Protein AF-A0A930EFM1-F1 (afdb_monomer)

pLDDT: mean 92.46, std 10.48, range [54.0, 98.5]

Nearest PDB structures (foldseek):
  5o5o-assembly1_A  TM=9.775E-01  e=8.516E-03  Escherichia coli
  5o5q-assembly1_A  TM=9.734E-01  e=3.182E-02  Escherichia coli

Organism: NCBI:txid114527

InterPro domains:
  IPR005337 RapZ-like family [PTHR30448] (1-82)
  IPR053931 RapZ, C-terminal domain [PF22740] (1-81)

Secondary structure (DSSP, 8-state):
-TTSHHHHHHHHTSHHHHHHHHHHHHHHHHHHHHHHHTT-S--------SSSSSHHHHHHHHHHHHHHHTT-------HHHHHHHTT----

Mean predicted aligned error: 4.22 Å

Radius of gyration: 14.45 Å; Cα contacts (8 Å, |Δi|>4): 66; chains: 1; bounding box: 26×30×42 Å

Solvent-accessible surface area (backbone atoms only — not comparable to full-atom values): 5506 Å² total; per-residue (Å²): 86,21,88,36,68,71,48,35,54,58,52,64,70,34,67,69,51,46,53,48,50,55,53,51,50,54,53,50,61,67,45,47,63,55,42,52,73,73,66,52,93,72,87,87,85,88,66,81,41,99,81,38,42,39,68,19,40,29,50,51,52,52,53,42,53,54,42,42,74,74,70,46,94,72,86,88,82,59,73,52,50,55,33,57,78,67,74,49,79,88,126

Sequence (91 aa):
TGNNKKIVNYVFKSDLANEFVDKYHALIKELIPGYIHEGKYHLNIAFGCTGGHHRSVAIANKMAELFHEDGYRVTVTHRDLDFIAKGISKK

Structure (mmCIF, N/CA/C/O backbone):
data_AF-A0A930EFM1-F1
#
_entry.id   AF-A0A930EFM1-F1
#
loop_
_atom_site.group_PDB
_atom_site.id
_atom_site.type_symbol
_atom_site.label_atom_id
_atom_site.label_alt_id
_atom_site.label_comp_id
_atom_site.label_asym_id
_atom_site.label_entity_id
_atom_site.label_seq_id
_atom_site.pdbx_PDB_ins_code
_atom_site.Cartn_x
_atom_site.Cartn_y
_atom_site.Cartn_z
_atom_site.occupancy
_atom_site.B_iso_or_equiv
_atom_site.auth_seq_id
_atom_site.auth_comp_id
_atom_site.auth_asym_id
_atom_site.auth_atom_id
_atom_site.pdbx_PDB_model_num
ATOM 1 N N . THR A 1 1 ? 1.838 -2.251 -15.479 1.00 89.00 1 THR A N 1
ATOM 2 C CA . THR A 1 1 ? 1.592 -1.431 -14.274 1.00 89.00 1 THR A CA 1
ATOM 3 C C . THR A 1 1 ? 1.517 -2.341 -13.059 1.00 89.00 1 THR A C 1
ATOM 5 O O . THR A 1 1 ? 1.528 -3.555 -13.241 1.00 89.00 1 THR A O 1
ATOM 8 N N . GLY A 1 2 ? 1.438 -1.805 -11.841 1.00 90.81 2 GLY A N 1
ATOM 9 C CA . GLY A 1 2 ? 1.251 -2.594 -10.614 1.00 90.81 2 GLY A CA 1
ATOM 10 C C . GLY A 1 2 ? -0.088 -3.341 -10.522 1.00 90.81 2 GLY A C 1
ATOM 11 O O . GLY A 1 2 ? -0.280 -4.087 -9.578 1.00 90.81 2 GLY A O 1
ATOM 12 N N . ASN A 1 3 ? -0.972 -3.202 -11.519 1.00 93.56 3 ASN A N 1
ATOM 13 C CA . ASN A 1 3 ? -2.160 -4.049 -11.694 1.00 93.56 3 ASN A CA 1
ATOM 14 C C . ASN A 1 3 ? -1.869 -5.307 -12.537 1.00 93.56 3 ASN A C 1
ATOM 16 O O . ASN A 1 3 ? -2.717 -6.179 -12.679 1.00 93.56 3 ASN A O 1
ATOM 20 N N . ASN A 1 4 ? -0.684 -5.408 -13.149 1.00 95.38 4 ASN A N 1
ATOM 21 C CA . ASN A 1 4 ? -0.298 -6.575 -13.935 1.00 95.38 4 ASN A CA 1
ATOM 22 C C . ASN A 1 4 ? 0.376 -7.614 -13.033 1.00 95.38 4 ASN A C 1
ATOM 24 O O . ASN A 1 4 ? 1.406 -7.327 -12.419 1.00 95.38 4 ASN A O 1
ATOM 28 N N . LYS A 1 5 ? -0.142 -8.846 -13.048 1.00 95.25 5 LYS A N 1
ATOM 29 C CA . LYS A 1 5 ? 0.350 -9.975 -12.246 1.00 95.25 5 LYS A CA 1
ATOM 30 C C . LYS A 1 5 ? 1.860 -10.218 -12.370 1.00 95.25 5 LYS A C 1
ATOM 32 O O . LYS A 1 5 ? 2.506 -10.516 -11.374 1.00 95.25 5 LYS A O 1
ATOM 37 N N . LYS A 1 6 ? 2.459 -10.029 -13.554 1.00 96.69 6 LYS A N 1
ATOM 38 C CA . LYS A 1 6 ? 3.919 -10.169 -13.738 1.00 96.69 6 LYS A CA 1
ATOM 39 C C . LYS A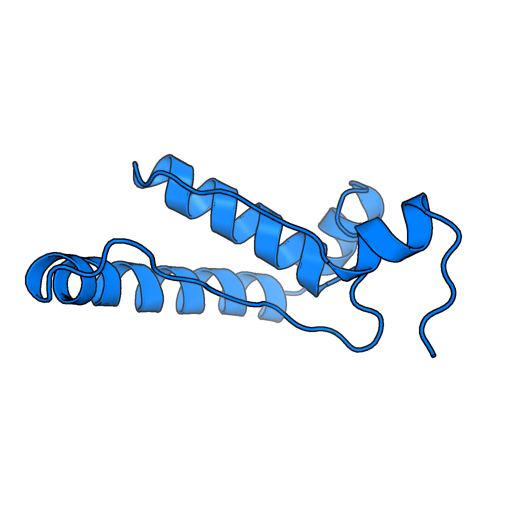 1 6 ? 4.707 -9.149 -12.910 1.00 96.69 6 LYS A C 1
ATOM 41 O O . LYS A 1 6 ? 5.733 -9.496 -12.337 1.00 96.69 6 LYS A O 1
ATOM 46 N N . ILE A 1 7 ? 4.218 -7.910 -12.835 1.00 96.00 7 ILE A N 1
ATOM 47 C CA . ILE A 1 7 ? 4.847 -6.836 -12.056 1.00 96.00 7 ILE A CA 1
ATOM 48 C C . ILE A 1 7 ? 4.609 -7.047 -10.565 1.00 96.00 7 ILE A C 1
ATOM 50 O O . ILE A 1 7 ? 5.546 -6.899 -9.793 1.00 96.00 7 ILE A O 1
ATOM 54 N N . VAL A 1 8 ? 3.392 -7.430 -10.169 1.00 96.44 8 VAL A N 1
ATOM 55 C CA . VAL A 1 8 ? 3.072 -7.761 -8.771 1.00 96.44 8 VAL A CA 1
ATOM 56 C C . VAL A 1 8 ? 4.003 -8.862 -8.268 1.00 96.44 8 VAL A C 1
ATOM 58 O O . VAL A 1 8 ? 4.715 -8.657 -7.291 1.00 96.44 8 VAL A O 1
ATOM 61 N N . ASN A 1 9 ? 4.097 -9.974 -9.001 1.00 97.31 9 ASN A N 1
ATOM 62 C CA . ASN A 1 9 ? 4.994 -11.075 -8.654 1.00 97.31 9 ASN A CA 1
ATOM 63 C C . ASN A 1 9 ? 6.458 -10.627 -8.593 1.00 97.31 9 ASN A C 1
ATOM 65 O O . ASN A 1 9 ? 7.202 -11.092 -7.744 1.00 97.31 9 ASN A O 1
ATOM 69 N N . TYR A 1 10 ? 6.894 -9.742 -9.493 1.00 97.12 10 TYR A N 1
ATOM 70 C CA . TYR A 1 10 ? 8.255 -9.210 -9.454 1.00 97.12 10 TYR A CA 1
ATOM 71 C C . TYR A 1 10 ? 8.513 -8.357 -8.205 1.00 97.12 10 TYR A C 1
ATOM 73 O O . TYR A 1 10 ? 9.552 -8.511 -7.573 1.00 97.12 10 TYR A O 1
ATOM 81 N N . VAL A 1 11 ? 7.574 -7.482 -7.832 1.00 96.69 11 VAL A N 1
ATOM 82 C CA . VAL A 1 11 ? 7.685 -6.637 -6.632 1.00 96.69 11 VAL A CA 1
ATOM 83 C C . VAL A 1 11 ? 7.739 -7.503 -5.374 1.00 96.69 11 VAL A C 1
ATOM 85 O O . VAL A 1 11 ? 8.651 -7.342 -4.570 1.00 96.69 11 VAL A O 1
ATOM 88 N N . PHE A 1 12 ? 6.820 -8.460 -5.241 1.00 97.56 12 PHE A N 1
ATOM 89 C CA . PHE A 1 12 ? 6.701 -9.305 -4.048 1.00 97.56 12 PHE A CA 1
ATOM 90 C C . PHE A 1 12 ? 7.642 -10.518 -4.024 1.00 97.56 12 PHE A C 1
ATOM 92 O O . PHE A 1 12 ? 7.635 -11.280 -3.065 1.00 97.56 12 PHE A O 1
ATOM 99 N N . LYS A 1 13 ? 8.514 -10.673 -5.027 1.00 97.81 13 LYS A N 1
ATOM 100 C CA . LYS A 1 13 ? 9.707 -11.532 -4.916 1.00 97.81 13 LYS A CA 1
ATOM 101 C C . LYS A 1 13 ? 10.772 -10.947 -3.985 1.00 97.81 13 LYS A C 1
ATOM 103 O O . LYS A 1 13 ? 11.702 -11.656 -3.627 1.00 97.81 13 LYS A O 1
ATOM 108 N N . SER A 1 14 ? 10.691 -9.656 -3.664 1.00 97.62 14 SER A N 1
ATOM 109 C CA . SER A 1 14 ? 11.622 -8.994 -2.756 1.00 97.62 14 SER A CA 1
ATOM 110 C C . SER A 1 14 ? 11.156 -9.145 -1.312 1.00 97.62 14 SER A C 1
ATOM 112 O O . SER A 1 14 ? 10.074 -8.671 -0.968 1.00 97.62 14 SER A O 1
ATOM 114 N N . ASP A 1 15 ? 12.002 -9.716 -0.456 1.00 97.81 15 ASP A N 1
ATOM 115 C CA . ASP A 1 15 ? 11.724 -9.835 0.983 1.00 97.81 15 ASP A CA 1
ATOM 116 C C . ASP A 1 15 ? 11.467 -8.470 1.623 1.00 97.81 15 ASP A C 1
ATOM 118 O O . ASP A 1 15 ? 10.509 -8.305 2.370 1.00 97.81 15 ASP A O 1
ATOM 122 N N . LEU A 1 16 ? 12.236 -7.454 1.221 1.00 97.19 16 LEU A N 1
ATOM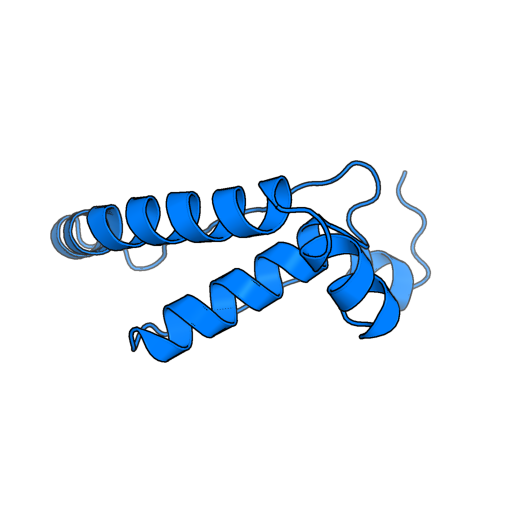 123 C CA . LEU A 1 16 ? 12.055 -6.079 1.680 1.00 97.19 16 LEU A CA 1
ATOM 124 C C . LEU A 1 16 ? 10.656 -5.529 1.359 1.00 97.19 16 LEU A C 1
ATOM 126 O O . LEU A 1 16 ? 10.100 -4.767 2.145 1.00 97.19 16 LEU A O 1
ATOM 130 N N . ALA A 1 17 ? 10.080 -5.882 0.205 1.00 97.12 17 ALA A N 1
ATOM 131 C CA . ALA A 1 17 ? 8.741 -5.425 -0.160 1.00 97.12 17 ALA A CA 1
ATOM 132 C C . ALA A 1 17 ? 7.661 -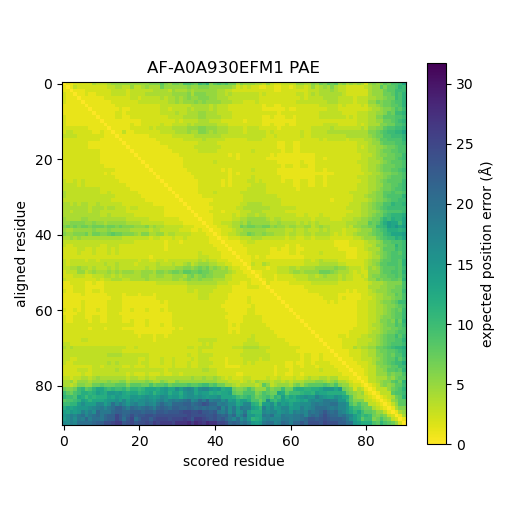6.081 0.711 1.00 97.12 17 ALA A C 1
ATOM 134 O O . ALA A 1 17 ? 6.714 -5.400 1.106 1.00 97.12 17 ALA A O 1
ATOM 135 N N . ASN A 1 18 ? 7.815 -7.371 1.023 1.00 98.00 18 ASN A N 1
ATOM 136 C CA . ASN A 1 18 ? 6.911 -8.083 1.927 1.00 98.00 18 ASN A CA 1
ATOM 137 C C . ASN A 1 18 ? 7.028 -7.529 3.353 1.00 98.00 18 ASN A C 1
ATOM 139 O O . ASN A 1 18 ? 6.031 -7.105 3.926 1.00 98.00 18 ASN A O 1
ATOM 143 N N . GLU A 1 19 ? 8.253 -7.397 3.867 1.00 98.38 19 GLU A N 1
ATOM 144 C CA . GLU A 1 19 ? 8.515 -6.846 5.199 1.00 98.38 19 GLU A CA 1
ATOM 145 C C . GLU A 1 19 ? 7.977 -5.416 5.349 1.00 98.38 19 GLU A C 1
ATOM 147 O O . GLU A 1 19 ? 7.407 -5.063 6.383 1.00 98.38 19 GLU A O 1
ATOM 152 N N . PHE A 1 20 ? 8.127 -4.589 4.310 1.00 98.06 20 PHE A N 1
ATOM 153 C CA . PHE A 1 20 ? 7.551 -3.249 4.288 1.00 98.06 20 PHE A CA 1
ATOM 154 C C . PHE A 1 20 ? 6.028 -3.291 4.434 1.00 98.06 20 PHE A C 1
ATOM 156 O O . PHE A 1 20 ? 5.485 -2.553 5.254 1.00 98.06 20 PHE A O 1
ATOM 163 N N . VAL A 1 21 ? 5.343 -4.136 3.656 1.00 98.44 21 VAL A N 1
ATOM 164 C CA . VAL A 1 21 ? 3.881 -4.271 3.721 1.00 98.44 21 VAL A CA 1
ATOM 165 C C . VAL A 1 21 ? 3.444 -4.738 5.104 1.00 98.44 21 VAL A C 1
ATOM 167 O O . VAL A 1 21 ? 2.568 -4.107 5.691 1.00 98.44 21 VAL A O 1
ATOM 170 N N . ASP A 1 22 ? 4.092 -5.760 5.657 1.00 98.38 22 ASP A N 1
ATOM 171 C CA . ASP A 1 22 ? 3.726 -6.324 6.958 1.00 98.38 22 ASP A CA 1
ATOM 172 C C . ASP A 1 22 ? 3.882 -5.295 8.084 1.00 98.38 22 ASP A C 1
ATOM 174 O O . ASP A 1 22 ? 2.953 -5.054 8.862 1.00 98.38 22 ASP A O 1
ATOM 178 N N . LYS A 1 23 ? 5.038 -4.623 8.143 1.00 98.44 23 LYS A N 1
ATOM 179 C CA . LYS A 1 23 ? 5.313 -3.600 9.163 1.00 98.44 23 LYS A CA 1
ATOM 180 C C . LYS A 1 23 ? 4.400 -2.390 9.021 1.00 98.44 23 LYS A C 1
ATOM 182 O O . LYS A 1 23 ? 3.914 -1.865 10.022 1.00 98.44 23 LYS A O 1
ATOM 187 N N . TYR A 1 24 ? 4.167 -1.936 7.792 1.00 98.19 24 TYR A N 1
ATOM 188 C CA . TYR A 1 24 ? 3.320 -0.774 7.549 1.00 98.19 24 TYR A CA 1
ATOM 189 C C . TYR A 1 24 ? 1.852 -1.080 7.863 1.00 98.19 24 TYR A C 1
ATOM 191 O O . TYR A 1 24 ? 1.167 -0.254 8.462 1.00 98.19 24 TYR A O 1
ATOM 199 N N . HIS A 1 25 ? 1.377 -2.277 7.520 1.00 98.50 25 HIS A N 1
ATOM 200 C CA . HIS A 1 25 ? 0.036 -2.736 7.868 1.00 98.50 25 HIS A CA 1
ATOM 201 C C . HIS A 1 25 ? -0.170 -2.774 9.382 1.00 98.50 25 HIS A C 1
ATOM 203 O O . HIS A 1 25 ? -1.128 -2.178 9.879 1.00 98.50 25 HIS A O 1
ATOM 209 N N . ALA A 1 26 ? 0.769 -3.380 10.116 1.00 98.44 26 ALA A N 1
ATOM 210 C CA . ALA A 1 26 ? 0.726 -3.432 11.574 1.00 98.44 26 ALA A CA 1
ATOM 211 C C . ALA A 1 26 ? 0.667 -2.030 12.204 1.00 98.44 26 ALA A C 1
ATOM 213 O O . ALA A 1 26 ? -0.198 -1.771 13.039 1.00 98.44 26 ALA A O 1
ATOM 214 N N . LEU A 1 27 ? 1.524 -1.110 11.745 1.00 98.19 27 LEU A N 1
ATOM 215 C CA . LEU A 1 27 ? 1.550 0.272 12.229 1.00 98.19 27 LEU A CA 1
ATOM 216 C C . LEU A 1 27 ? 0.202 0.973 12.035 1.00 98.19 27 LEU A C 1
ATOM 218 O O . LEU A 1 27 ? -0.345 1.561 12.962 1.00 98.19 27 LEU A O 1
ATOM 222 N N . ILE A 1 28 ? -0.342 0.941 10.820 1.00 97.94 28 ILE A N 1
ATOM 223 C CA . ILE A 1 28 ? -1.590 1.649 10.526 1.00 97.94 28 ILE A CA 1
ATOM 224 C C . ILE A 1 28 ? -2.761 1.040 11.300 1.00 97.94 28 ILE A C 1
ATOM 226 O O . ILE A 1 28 ? -3.600 1.785 11.803 1.00 97.94 28 ILE A O 1
ATOM 230 N N . LYS A 1 29 ? -2.803 -0.288 11.442 1.00 96.88 29 LYS A N 1
ATOM 231 C CA . LYS A 1 29 ? -3.834 -0.980 12.221 1.00 96.88 29 LYS A CA 1
ATOM 232 C C . LYS A 1 29 ? -3.863 -0.515 13.677 1.00 96.88 29 LYS A C 1
ATOM 234 O O . LYS A 1 29 ? -4.943 -0.312 14.226 1.00 96.88 29 LYS A O 1
ATOM 239 N N . GLU A 1 30 ? -2.696 -0.286 14.274 1.00 97.12 30 GLU A N 1
ATOM 240 C CA . GLU A 1 30 ? -2.578 0.269 15.627 1.00 97.12 30 GLU A CA 1
ATOM 241 C C . GLU A 1 30 ? -3.074 1.722 15.710 1.00 97.12 30 GLU A C 1
ATOM 243 O O . GLU A 1 30 ? -3.680 2.123 16.702 1.00 97.12 30 GLU A O 1
ATOM 248 N N . LEU A 1 31 ? -2.880 2.508 14.648 1.00 96.12 31 LEU A N 1
ATOM 249 C CA . LEU A 1 31 ? -3.295 3.911 14.609 1.00 96.12 31 LEU A CA 1
ATOM 250 C C . LEU A 1 31 ? -4.803 4.098 14.390 1.00 96.12 31 LEU A C 1
ATOM 252 O O . LEU A 1 31 ? -5.372 5.055 14.919 1.00 96.12 31 LEU A O 1
ATOM 256 N N . ILE A 1 32 ? -5.466 3.223 13.622 1.00 95.94 32 ILE A N 1
ATOM 257 C CA . ILE A 1 32 ? -6.882 3.384 13.235 1.00 95.94 32 ILE A CA 1
ATOM 258 C C . ILE A 1 32 ? -7.820 3.650 14.434 1.00 95.94 32 ILE A C 1
ATOM 260 O O . ILE A 1 32 ? -8.613 4.593 14.340 1.00 95.94 32 ILE A O 1
ATOM 264 N N . PRO A 1 33 ? -7.749 2.919 15.568 1.00 95.12 33 PRO A N 1
ATOM 265 C CA . PRO A 1 33 ? -8.567 3.216 16.747 1.00 95.12 33 PRO A CA 1
ATOM 266 C C . PRO A 1 33 ? -8.419 4.655 17.259 1.00 95.12 33 PRO A C 1
ATOM 268 O O . PRO A 1 33 ? -9.411 5.266 17.655 1.00 95.12 33 PRO A O 1
ATOM 271 N N . GLY A 1 34 ? -7.210 5.222 17.197 1.00 96.75 34 GLY A N 1
ATOM 272 C CA . GLY A 1 34 ? -6.953 6.616 17.563 1.00 96.75 34 GLY A CA 1
ATOM 273 C C . GLY A 1 34 ? -7.656 7.602 16.628 1.00 96.75 34 GLY A C 1
ATOM 274 O O . GLY A 1 34 ? -8.341 8.510 17.093 1.00 96.75 34 GLY A O 1
ATOM 275 N N . TYR A 1 35 ? -7.587 7.372 15.312 1.00 96.44 35 TYR A N 1
ATOM 276 C CA . TYR A 1 35 ? -8.307 8.192 14.325 1.00 96.44 35 TYR A CA 1
ATOM 277 C C . TYR A 1 35 ? -9.828 8.148 14.532 1.00 96.44 35 TYR A C 1
ATOM 279 O O . TYR A 1 35 ? -10.496 9.176 14.403 1.00 96.44 35 TYR A O 1
ATOM 287 N N . ILE A 1 36 ? -10.372 6.975 14.878 1.00 94.31 36 ILE A N 1
ATOM 288 C CA . ILE A 1 36 ? -11.799 6.810 15.189 1.00 94.31 36 ILE A CA 1
ATOM 289 C C . ILE A 1 36 ? -12.162 7.594 16.454 1.00 94.31 36 ILE A C 1
ATOM 291 O O . ILE A 1 36 ? -13.164 8.309 16.457 1.00 94.31 36 ILE A O 1
ATOM 295 N N . HIS A 1 37 ? -11.346 7.499 17.506 1.00 96.62 37 HIS A N 1
ATOM 296 C CA . HIS A 1 37 ? -11.575 8.211 18.764 1.00 96.62 37 HIS A CA 1
ATOM 297 C C . HIS A 1 37 ? -11.570 9.737 18.586 1.00 96.62 37 HIS A C 1
ATOM 299 O O . HIS A 1 37 ? -12.416 10.427 19.150 1.00 96.62 37 HIS A O 1
ATOM 305 N N . GLU A 1 38 ? -10.678 10.262 17.745 1.00 96.88 38 GLU A N 1
ATOM 306 C CA . GLU A 1 38 ? -10.634 11.686 17.386 1.00 96.88 38 GLU A CA 1
ATOM 307 C C . GLU A 1 38 ? -11.783 12.138 16.460 1.00 96.88 38 GLU A C 1
ATOM 309 O O . GLU A 1 38 ? -11.857 13.313 16.088 1.00 96.88 38 GLU A O 1
ATOM 314 N N . GLY A 1 39 ? -12.667 11.226 16.042 1.00 95.38 39 GLY A N 1
ATOM 315 C CA . GLY A 1 39 ? -13.783 11.530 15.147 1.00 95.38 39 GLY A CA 1
ATOM 316 C C . GLY A 1 39 ? -13.353 11.833 13.709 1.00 95.38 39 GLY A C 1
ATOM 317 O O . GLY A 1 39 ? -14.048 12.560 12.994 1.00 95.38 39 GLY A O 1
ATOM 318 N N . LYS A 1 40 ? -12.202 11.315 13.256 1.00 94.50 40 LYS A N 1
ATOM 319 C CA . LYS A 1 40 ? -11.757 11.476 11.866 1.00 94.50 40 LYS A CA 1
ATOM 320 C C . LYS A 1 40 ? -12.552 10.540 10.957 1.00 94.50 40 LYS A C 1
ATOM 322 O O . LYS A 1 40 ? -12.529 9.327 11.118 1.00 94.50 40 LYS A O 1
ATOM 327 N N . TYR A 1 41 ? -13.198 11.107 9.941 1.00 90.69 41 TYR A N 1
ATOM 328 C CA . TYR A 1 41 ? -13.982 10.336 8.968 1.00 90.69 41 TYR A CA 1
ATOM 329 C C . TYR A 1 41 ? -13.128 9.574 7.948 1.00 90.69 41 TYR A C 1
ATOM 331 O O . TYR A 1 41 ? -13.576 8.578 7.383 1.00 90.69 41 TYR A O 1
ATOM 339 N N . HIS A 1 42 ? -11.910 10.053 7.684 1.00 93.44 42 HIS A N 1
ATOM 340 C CA . HIS A 1 42 ? -11.039 9.511 6.646 1.00 93.44 42 HIS A CA 1
ATOM 341 C C . HIS A 1 42 ? -9.584 9.468 7.109 1.00 93.44 42 HIS A C 1
ATOM 343 O O . HIS A 1 42 ? -9.060 10.457 7.622 1.00 93.44 42 HIS A O 1
ATOM 349 N N . LEU A 1 43 ? -8.924 8.344 6.832 1.00 95.88 43 LEU A N 1
ATOM 350 C CA . LEU A 1 43 ? -7.475 8.190 6.881 1.00 95.88 43 LEU A CA 1
ATOM 351 C C . LEU A 1 43 ? -6.979 7.985 5.446 1.00 95.88 43 LEU A C 1
ATOM 353 O O . LEU A 1 43 ? -7.286 6.977 4.816 1.00 95.88 43 LEU A O 1
ATOM 357 N N . ASN A 1 44 ? -6.240 8.960 4.919 1.00 96.38 44 ASN A N 1
ATOM 358 C CA . ASN A 1 44 ? -5.688 8.896 3.567 1.00 96.38 44 ASN A CA 1
ATOM 359 C C . ASN A 1 44 ? -4.219 8.482 3.621 1.00 96.38 44 ASN A C 1
ATOM 361 O O . ASN A 1 44 ? -3.410 9.149 4.263 1.00 96.38 44 ASN A O 1
ATOM 365 N N . ILE A 1 45 ? -3.874 7.412 2.907 1.00 96.75 45 ILE A N 1
ATOM 366 C CA . ILE A 1 45 ? -2.518 6.864 2.850 1.00 96.75 45 ILE A CA 1
ATOM 367 C C . ILE A 1 45 ? -2.041 6.904 1.402 1.00 96.75 45 ILE A C 1
ATOM 369 O O . ILE A 1 45 ? -2.709 6.392 0.504 1.00 96.75 45 ILE A O 1
ATOM 373 N N . ALA A 1 46 ? -0.880 7.514 1.172 1.00 96.50 46 ALA A N 1
ATOM 374 C CA . ALA A 1 46 ? -0.311 7.668 -0.158 1.00 96.50 46 ALA A CA 1
ATOM 375 C C . ALA A 1 46 ? 0.998 6.886 -0.289 1.00 96.50 46 ALA A C 1
ATOM 377 O O . ALA A 1 46 ? 1.934 7.081 0.483 1.00 96.50 46 ALA A O 1
ATOM 378 N N . PHE A 1 47 ? 1.085 6.058 -1.330 1.00 96.69 47 PHE A N 1
ATOM 379 C CA . PHE A 1 47 ? 2.309 5.353 -1.700 1.00 96.69 47 PHE A CA 1
ATOM 380 C C . PHE A 1 47 ? 2.892 5.962 -2.973 1.00 96.69 47 PHE A C 1
ATOM 382 O O . PHE A 1 47 ? 2.220 6.060 -4.001 1.00 96.69 47 PHE A O 1
ATOM 389 N N . GLY A 1 48 ? 4.162 6.359 -2.915 1.00 95.19 48 GLY A N 1
ATOM 390 C CA . GLY A 1 48 ? 4.873 6.992 -4.023 1.00 95.19 48 GLY A CA 1
ATOM 391 C C . GLY A 1 48 ? 6.009 6.124 -4.554 1.00 95.19 48 GLY A C 1
ATOM 392 O O . GLY A 1 48 ? 6.765 5.522 -3.800 1.00 95.19 48 GLY A O 1
ATOM 393 N N . CYS A 1 49 ? 6.164 6.079 -5.875 1.00 93.94 49 CYS A N 1
ATOM 394 C CA . CYS A 1 49 ? 7.403 5.646 -6.520 1.00 93.94 49 CYS A CA 1
ATOM 395 C C . CYS A 1 49 ? 7.706 6.608 -7.669 1.00 93.94 49 CYS A C 1
ATOM 397 O O . CYS A 1 49 ? 6.787 7.268 -8.144 1.00 93.94 49 CYS A O 1
ATOM 399 N N . THR A 1 50 ? 8.953 6.673 -8.144 1.00 92.12 50 THR A N 1
ATOM 400 C CA . THR A 1 50 ? 9.402 7.687 -9.121 1.00 92.12 50 THR A CA 1
ATOM 401 C C . THR A 1 50 ? 8.433 7.875 -10.292 1.00 92.12 50 THR A C 1
ATOM 403 O O . THR A 1 50 ? 8.016 8.986 -10.587 1.00 92.12 50 THR A O 1
ATOM 406 N N . GLY A 1 51 ? 8.028 6.772 -10.933 1.00 87.81 51 GLY A N 1
ATOM 407 C CA . GLY A 1 51 ? 7.082 6.817 -12.048 1.00 87.81 51 GLY A CA 1
ATOM 408 C C . GLY A 1 51 ? 5.611 6.797 -11.630 1.00 87.81 51 GLY A C 1
ATOM 409 O O . GLY A 1 51 ? 4.778 7.273 -12.384 1.00 87.81 51 GLY A O 1
ATOM 410 N N . GLY A 1 52 ? 5.272 6.254 -10.460 1.00 91.56 52 GLY A N 1
ATOM 411 C CA . GLY A 1 52 ? 3.885 6.137 -9.991 1.00 91.56 52 GLY A CA 1
ATOM 412 C C . GLY A 1 52 ? 3.061 4.987 -10.584 1.00 91.56 52 GLY A C 1
ATOM 413 O O . GLY A 1 52 ? 1.878 4.882 -10.289 1.00 91.56 52 GLY A O 1
ATOM 414 N N . HIS A 1 53 ? 3.655 4.103 -11.394 1.00 93.25 53 HIS A N 1
ATOM 415 C CA . HIS A 1 53 ? 2.896 3.109 -12.176 1.00 93.25 53 HIS A CA 1
ATOM 416 C C . HIS A 1 53 ? 3.133 1.641 -11.778 1.00 93.25 53 HIS A C 1
ATOM 418 O O . HIS A 1 53 ? 2.443 0.756 -12.290 1.00 93.25 53 HIS A O 1
ATOM 424 N N . HIS A 1 54 ? 4.124 1.350 -10.926 1.00 95.12 54 HIS A N 1
ATOM 425 C CA . HIS A 1 54 ? 4.574 -0.022 -10.630 1.00 95.12 54 HIS A CA 1
ATOM 426 C C . HIS A 1 54 ? 4.524 -0.351 -9.138 1.00 95.12 54 HIS A C 1
ATOM 428 O O . HIS A 1 54 ? 3.548 -0.938 -8.686 1.00 95.12 54 HIS A O 1
ATOM 434 N N . ARG A 1 55 ? 5.561 0.037 -8.383 1.00 96.25 55 ARG A N 1
ATOM 435 C CA . ARG A 1 55 ? 5.715 -0.305 -6.959 1.00 96.25 55 ARG A CA 1
ATOM 436 C C . ARG A 1 55 ? 4.609 0.300 -6.101 1.00 96.25 55 ARG A C 1
ATOM 438 O O . ARG A 1 55 ? 3.963 -0.430 -5.368 1.00 96.25 55 ARG A O 1
ATOM 445 N N . SER A 1 56 ? 4.353 1.601 -6.254 1.00 97.06 56 SER A N 1
ATOM 446 C CA . SER A 1 56 ? 3.286 2.298 -5.521 1.00 97.06 56 SER A CA 1
ATOM 447 C C . SER A 1 56 ? 1.920 1.656 -5.742 1.00 97.06 56 SER A C 1
ATOM 449 O O . SER A 1 56 ? 1.209 1.402 -4.784 1.00 97.06 56 SER A O 1
ATOM 451 N N . VAL A 1 57 ? 1.590 1.341 -6.998 1.00 97.44 57 VAL A N 1
ATOM 452 C CA . VAL A 1 57 ? 0.324 0.700 -7.381 1.00 97.44 57 VAL A CA 1
ATOM 453 C C . VAL A 1 57 ? 0.206 -0.694 -6.758 1.00 97.44 57 VAL A C 1
ATOM 455 O O . VAL A 1 57 ? -0.816 -1.007 -6.159 1.00 97.44 57 VAL A O 1
ATOM 458 N N . ALA A 1 58 ? 1.256 -1.519 -6.865 1.00 97.81 58 ALA A N 1
ATOM 459 C CA . ALA A 1 58 ? 1.248 -2.883 -6.332 1.00 97.81 58 ALA A CA 1
ATOM 460 C C . ALA A 1 58 ? 1.110 -2.901 -4.799 1.00 97.81 58 ALA A C 1
ATOM 462 O O . ALA A 1 58 ? 0.305 -3.657 -4.264 1.00 97.81 58 ALA A O 1
ATOM 463 N N . ILE A 1 59 ? 1.856 -2.033 -4.107 1.00 98.06 59 ILE A N 1
ATOM 464 C CA . ILE A 1 59 ? 1.794 -1.890 -2.648 1.00 98.06 59 ILE A CA 1
ATOM 465 C C . ILE A 1 59 ? 0.423 -1.361 -2.218 1.00 98.06 59 ILE A C 1
ATOM 467 O O . ILE A 1 59 ? -0.185 -1.940 -1.328 1.00 98.06 59 ILE A O 1
ATOM 471 N N . ALA A 1 60 ? -0.098 -0.314 -2.865 1.00 98.19 60 ALA A N 1
ATOM 472 C CA . ALA A 1 60 ? -1.400 0.256 -2.520 1.00 98.19 60 ALA A CA 1
ATOM 473 C C . ALA A 1 60 ? -2.535 -0.772 -2.648 1.00 98.19 60 ALA A C 1
ATOM 475 O O . ALA A 1 60 ? -3.380 -0.854 -1.760 1.00 98.19 60 ALA A O 1
ATOM 476 N N . ASN A 1 61 ? -2.524 -1.589 -3.708 1.00 97.88 61 ASN A N 1
ATOM 477 C CA . ASN A 1 61 ? -3.497 -2.671 -3.869 1.00 97.88 61 ASN A CA 1
ATOM 478 C C . ASN A 1 61 ? -3.354 -3.720 -2.762 1.00 97.88 61 ASN A C 1
ATOM 480 O O . ASN A 1 6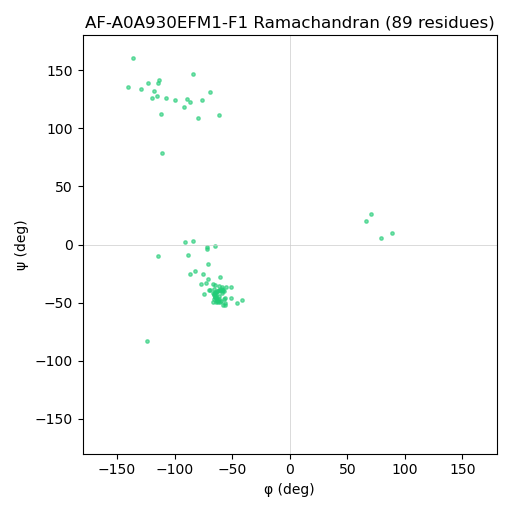1 ? -4.352 -4.094 -2.155 1.00 97.88 61 ASN A O 1
ATOM 484 N N . LYS A 1 62 ? -2.123 -4.154 -2.457 1.00 98.19 62 LYS A N 1
ATOM 485 C CA . LYS A 1 62 ? -1.899 -5.169 -1.422 1.00 98.19 62 LYS A CA 1
ATOM 486 C C . LYS A 1 62 ? -2.323 -4.687 -0.033 1.00 98.19 62 LYS A C 1
ATOM 488 O O . LYS A 1 62 ? -2.949 -5.431 0.709 1.00 98.19 62 LYS A O 1
ATOM 493 N N . MET A 1 63 ? -2.019 -3.437 0.304 1.00 98.38 63 MET A N 1
ATOM 494 C CA . MET A 1 63 ? -2.457 -2.821 1.558 1.00 98.38 63 MET A CA 1
ATOM 495 C C . MET A 1 63 ? -3.982 -2.7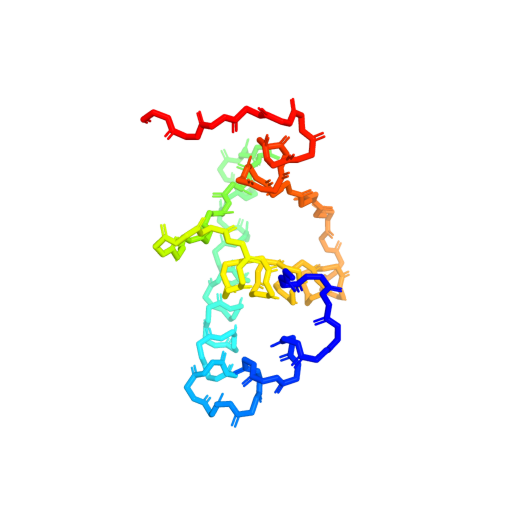32 1.639 1.00 98.38 63 MET A C 1
ATOM 497 O O . MET A 1 63 ? -4.552 -2.977 2.696 1.00 98.38 63 MET A O 1
ATOM 501 N N . ALA A 1 64 ? -4.650 -2.403 0.530 1.00 98.12 64 ALA A N 1
ATOM 502 C CA . ALA A 1 64 ? -6.104 -2.343 0.493 1.00 98.12 64 ALA A CA 1
ATOM 503 C C . ALA A 1 64 ? -6.754 -3.712 0.715 1.00 98.12 64 ALA A C 1
ATOM 505 O O . ALA A 1 64 ? -7.713 -3.783 1.475 1.00 98.12 64 ALA A O 1
ATOM 506 N N . GLU A 1 65 ? -6.206 -4.777 0.120 1.00 98.12 65 GLU A N 1
ATOM 507 C CA . GLU A 1 65 ? -6.643 -6.155 0.385 1.00 98.12 65 GLU A CA 1
ATOM 508 C C . GLU A 1 65 ? -6.550 -6.487 1.880 1.00 98.12 65 GLU A C 1
ATOM 510 O O . GLU A 1 65 ? -7.541 -6.900 2.470 1.00 98.12 65 GLU A O 1
ATOM 515 N N . LEU A 1 66 ? -5.398 -6.229 2.512 1.00 98.31 66 LEU A N 1
ATOM 516 C CA . LEU A 1 66 ? -5.187 -6.526 3.935 1.00 98.31 66 LEU A CA 1
ATOM 517 C C . LEU A 1 66 ? -6.152 -5.751 4.846 1.00 98.31 66 LEU A C 1
ATOM 519 O O . LEU A 1 66 ? -6.760 -6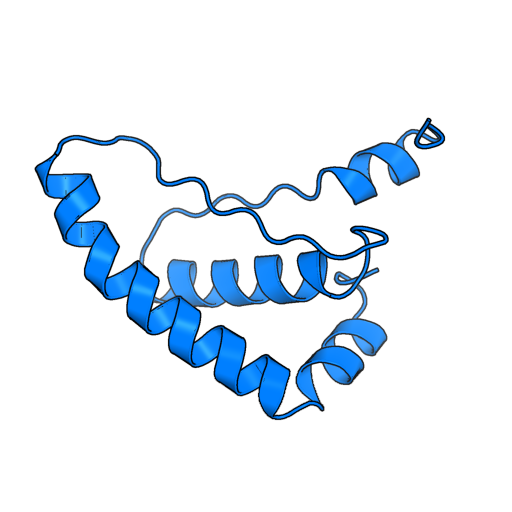.317 5.748 1.00 98.31 66 LEU A O 1
ATOM 523 N N . PHE A 1 67 ? -6.357 -4.459 4.584 1.00 97.69 67 PHE A N 1
ATOM 524 C CA . PHE A 1 67 ? -7.299 -3.664 5.370 1.00 97.69 67 PHE A CA 1
ATOM 525 C C . PHE A 1 67 ? -8.766 -4.035 5.106 1.00 97.69 67 PHE A C 1
ATOM 527 O O . PHE A 1 67 ? -9.594 -3.903 6.008 1.00 97.69 67 PHE A O 1
ATOM 534 N N . HIS A 1 68 ? -9.110 -4.497 3.897 1.00 97.38 68 HIS A N 1
ATOM 535 C CA . HIS A 1 68 ? -10.429 -5.080 3.630 1.00 97.38 68 HIS A CA 1
ATOM 536 C C . HIS A 1 68 ? -10.624 -6.380 4.416 1.00 97.38 68 HIS A C 1
ATOM 538 O O . HIS A 1 68 ? -11.693 -6.566 4.994 1.00 97.38 68 HIS A O 1
ATOM 544 N N . GLU A 1 69 ? -9.608 -7.245 4.476 1.00 97.69 69 GLU A N 1
ATOM 545 C CA . GLU A 1 69 ? -9.615 -8.477 5.282 1.00 97.69 69 GLU A CA 1
ATOM 546 C C . GLU A 1 69 ? -9.759 -8.180 6.785 1.00 97.69 69 GLU A C 1
ATOM 548 O O . GLU A 1 69 ? -10.483 -8.884 7.487 1.00 97.69 69 GLU A O 1
ATOM 553 N N . ASP A 1 70 ? -9.165 -7.083 7.260 1.00 96.44 70 ASP A N 1
ATOM 554 C CA . ASP A 1 70 ? -9.335 -6.567 8.624 1.00 96.44 70 ASP A CA 1
ATOM 555 C C . ASP A 1 70 ? -10.722 -5.937 8.892 1.00 96.44 70 ASP A C 1
ATOM 557 O O . ASP A 1 70 ? -11.018 -5.535 10.020 1.00 96.44 70 ASP A O 1
ATOM 561 N N . GLY A 1 71 ? -11.592 -5.852 7.880 1.00 96.50 71 GLY A N 1
ATOM 562 C CA . GLY A 1 71 ? -12.967 -5.359 8.004 1.00 96.50 71 GLY A CA 1
ATOM 563 C C . GLY A 1 71 ? -13.135 -3.849 7.809 1.00 96.50 71 GLY A C 1
ATOM 564 O O . GLY A 1 71 ? -14.221 -3.315 8.051 1.00 96.50 71 GLY A O 1
ATOM 565 N N . TYR A 1 72 ? -12.101 -3.136 7.356 1.00 95.44 72 TYR A N 1
ATOM 566 C CA . TYR A 1 72 ? -12.195 -1.704 7.080 1.00 95.44 72 TYR A CA 1
ATOM 567 C C . TYR A 1 72 ? -12.767 -1.423 5.691 1.00 95.44 72 TYR A C 1
ATOM 569 O O . TYR A 1 72 ? -12.505 -2.127 4.719 1.00 95.44 72 TYR A O 1
ATOM 577 N N . ARG A 1 73 ? -13.509 -0.319 5.555 1.00 95.50 73 ARG A N 1
ATOM 578 C CA . ARG A 1 73 ? -13.928 0.182 4.242 1.00 95.50 73 ARG A CA 1
ATOM 579 C C . ARG A 1 73 ? -12.773 0.937 3.585 1.00 95.50 73 ARG A C 1
ATOM 581 O O . ARG A 1 73 ? -12.472 2.060 3.976 1.00 95.50 73 ARG A O 1
ATOM 588 N N . VAL A 1 74 ? -12.192 0.354 2.539 1.00 97.12 74 VAL A N 1
ATOM 589 C CA . VAL A 1 74 ? -11.072 0.955 1.796 1.00 97.12 74 VAL A CA 1
ATOM 590 C C . VAL A 1 74 ? -11.476 1.321 0.372 1.00 97.12 74 VAL A C 1
ATOM 592 O O . VAL A 1 74 ? -12.205 0.582 -0.292 1.00 97.12 74 VAL A O 1
ATOM 595 N N . THR A 1 75 ? -10.975 2.458 -0.108 1.00 96.81 75 THR A N 1
ATOM 596 C CA . THR A 1 75 ? -11.037 2.874 -1.515 1.00 96.81 75 THR A CA 1
ATOM 597 C C . THR A 1 75 ? -9.625 3.136 -2.022 1.00 96.81 75 THR A C 1
ATOM 599 O O . THR A 1 75 ? -8.829 3.747 -1.311 1.00 96.81 75 THR A O 1
ATOM 602 N N . VAL A 1 76 ? -9.322 2.710 -3.250 1.00 96.75 76 VAL A N 1
ATOM 603 C CA . VAL A 1 76 ? -7.992 2.859 -3.862 1.00 96.75 76 VAL A CA 1
ATOM 604 C C . VAL A 1 76 ? -8.082 3.721 -5.112 1.00 96.75 76 VAL A C 1
ATOM 606 O O . VAL A 1 76 ? -8.909 3.466 -5.985 1.00 96.75 76 VAL A O 1
ATOM 609 N N . T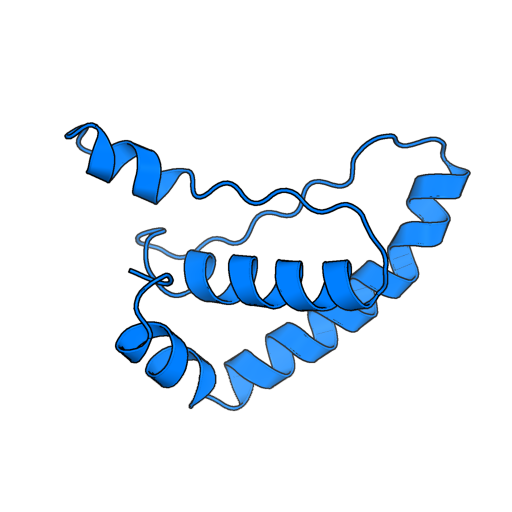HR A 1 77 ? -7.177 4.693 -5.219 1.00 95.19 77 THR A N 1
ATOM 610 C CA . THR A 1 77 ? -7.033 5.556 -6.396 1.00 95.19 77 THR A CA 1
ATOM 611 C C . THR A 1 77 ? -5.579 5.567 -6.850 1.00 95.19 77 THR A C 1
ATOM 613 O O . THR A 1 77 ? -4.670 5.769 -6.045 1.00 95.19 77 THR A O 1
ATOM 616 N N . HIS A 1 78 ? -5.351 5.404 -8.156 1.00 94.94 78 HIS A N 1
ATOM 617 C CA . HIS A 1 78 ? -4.015 5.383 -8.757 1.00 94.94 78 HIS A CA 1
ATOM 618 C C . HIS A 1 78 ? -3.788 6.629 -9.609 1.00 94.94 78 HIS A C 1
ATOM 620 O O . HIS A 1 78 ? -3.832 6.565 -10.837 1.00 94.94 78 HIS A O 1
ATOM 626 N N . ARG A 1 79 ? -3.483 7.752 -8.942 1.00 89.88 79 ARG A N 1
ATOM 627 C CA . ARG A 1 79 ? -3.341 9.091 -9.552 1.00 89.88 79 ARG A CA 1
ATOM 628 C C . ARG A 1 79 ? -2.605 9.079 -10.895 1.00 89.88 79 ARG A C 1
ATOM 630 O O . ARG A 1 79 ? -3.044 9.682 -11.865 1.00 89.88 79 ARG A O 1
ATOM 637 N N . ASP A 1 80 ? -1.467 8.395 -10.938 1.00 87.19 80 ASP A N 1
ATOM 638 C CA . ASP A 1 80 ? -0.574 8.433 -12.091 1.00 87.19 80 ASP A CA 1
ATOM 639 C C . ASP A 1 80 ? -0.991 7.476 -13.221 1.00 87.19 80 ASP A C 1
ATOM 641 O O . ASP A 1 80 ? -0.672 7.727 -14.382 1.00 87.19 80 ASP A O 1
ATOM 645 N N . LEU A 1 81 ? -1.759 6.424 -12.919 1.00 84.19 81 LEU A N 1
ATOM 646 C CA . LEU A 1 81 ? -2.376 5.583 -13.951 1.00 84.19 81 LEU A CA 1
ATOM 647 C C . LEU A 1 81 ? -3.535 6.300 -14.645 1.00 84.19 81 LEU A C 1
ATOM 649 O O . LEU A 1 81 ? -3.716 6.124 -15.851 1.00 84.19 81 LEU A O 1
ATOM 653 N N . ASP A 1 82 ? -4.261 7.146 -13.916 1.00 76.69 82 ASP A N 1
ATOM 654 C CA . ASP A 1 82 ? -5.369 7.923 -14.473 1.00 76.69 82 ASP A CA 1
ATOM 655 C C . ASP A 1 82 ? -4.886 8.936 -15.520 1.00 76.69 82 ASP A C 1
ATOM 657 O O . ASP A 1 82 ? -5.567 9.165 -16.521 1.00 76.69 82 ASP A O 1
ATOM 661 N N . PHE A 1 83 ? -3.691 9.514 -15.339 1.00 71.62 83 PHE A N 1
ATOM 662 C CA . PHE A 1 83 ? -3.080 10.400 -16.337 1.00 71.62 83 PHE A CA 1
ATOM 663 C C . PHE A 1 83 ? -2.694 9.655 -17.620 1.00 71.62 83 PHE A C 1
ATOM 665 O O . PHE A 1 83 ? -2.978 10.146 -18.714 1.00 71.62 83 PHE A O 1
ATOM 672 N N . ILE A 1 84 ? -2.126 8.447 -17.499 1.00 66.50 84 ILE A N 1
ATOM 673 C CA . ILE A 1 84 ? -1.803 7.601 -18.659 1.00 66.50 84 ILE A CA 1
ATOM 674 C C . ILE A 1 84 ? -3.075 7.222 -19.421 1.00 66.50 84 ILE A C 1
ATOM 676 O O . ILE A 1 84 ? -3.115 7.361 -20.642 1.00 66.50 84 ILE A O 1
ATOM 680 N N . ALA A 1 85 ? -4.121 6.774 -18.721 1.00 63.53 85 ALA A N 1
ATOM 681 C CA . ALA A 1 85 ? -5.383 6.374 -19.346 1.00 63.53 85 ALA A CA 1
ATOM 682 C C . ALA A 1 85 ? -6.059 7.524 -20.115 1.00 63.53 85 ALA A C 1
ATOM 684 O O . ALA A 1 85 ? -6.762 7.283 -21.093 1.00 63.53 85 ALA A O 1
ATOM 685 N N . LYS A 1 86 ? -5.817 8.773 -19.702 1.00 68.75 86 LYS A N 1
ATOM 686 C CA . LYS A 1 86 ? -6.339 9.985 -20.350 1.00 68.75 86 LYS A CA 1
ATOM 687 C C . LYS A 1 86 ? -5.411 10.561 -21.429 1.00 68.75 86 LYS A C 1
ATOM 689 O O . LYS A 1 86 ? -5.729 11.604 -21.990 1.00 68.75 86 LYS A O 1
ATOM 694 N N . GLY A 1 87 ? -4.269 9.924 -21.711 1.00 60.84 87 GLY A N 1
ATOM 695 C CA . GLY A 1 87 ? -3.291 10.418 -22.689 1.00 60.84 87 GLY A CA 1
ATOM 696 C C . GLY A 1 87 ? -2.605 11.726 -22.278 1.00 60.84 87 GLY A C 1
ATOM 697 O O . GLY A 1 87 ? -2.080 12.442 -23.128 1.00 60.84 87 GLY A O 1
ATOM 698 N N . ILE A 1 88 ? -2.616 12.063 -20.985 1.00 67.75 88 ILE A N 1
ATOM 699 C CA . ILE A 1 88 ? -2.049 13.310 -20.467 1.00 67.75 88 ILE A CA 1
ATOM 700 C C . ILE A 1 88 ? -0.593 13.053 -20.070 1.00 67.75 88 ILE A C 1
ATOM 702 O O . ILE A 1 88 ? -0.312 12.249 -19.180 1.00 67.75 88 ILE A O 1
ATOM 706 N N . SER A 1 89 ? 0.346 13.754 -20.712 1.00 55.56 89 SER A N 1
ATOM 707 C CA . SER A 1 89 ? 1.756 13.730 -20.311 1.00 55.56 89 SER A CA 1
ATOM 708 C C . SER A 1 89 ? 1.932 14.440 -18.971 1.00 55.56 89 SER A C 1
ATOM 710 O O . SER A 1 89 ? 1.472 15.572 -18.807 1.00 55.56 89 SER A O 1
ATOM 712 N N . LYS A 1 90 ? 2.643 13.806 -18.030 1.00 58.06 90 LYS A N 1
ATOM 713 C CA . LYS A 1 90 ? 3.114 14.475 -16.811 1.00 58.06 90 LYS A CA 1
ATOM 714 C C . LYS A 1 90 ? 4.057 15.612 -17.233 1.00 58.06 90 LYS A C 1
ATOM 716 O O . LYS A 1 90 ? 5.101 15.332 -17.817 1.00 58.06 90 LYS A O 1
ATOM 721 N N . LYS A 1 91 ? 3.639 16.864 -17.027 1.00 54.00 91 LYS A N 1
ATOM 722 C CA . LYS A 1 91 ? 4.528 18.035 -17.045 1.00 54.00 91 LYS A CA 1
ATOM 723 C C . LYS A 1 91 ? 5.271 18.122 -15.722 1.00 54.00 91 LYS A C 1
ATOM 725 O O . LYS A 1 91 ? 4.638 17.795 -14.693 1.00 54.00 91 LYS A O 1
#

Foldseek 3Di:
DLVDPVLLVVQVVDPVLVVCLVVVLVVVVVCVVVCVVVVNPDDDDFFDDPQLPGSRSNSQVVSQVVVVVVVDDDDDDRVNVVCVVVVHDDD

=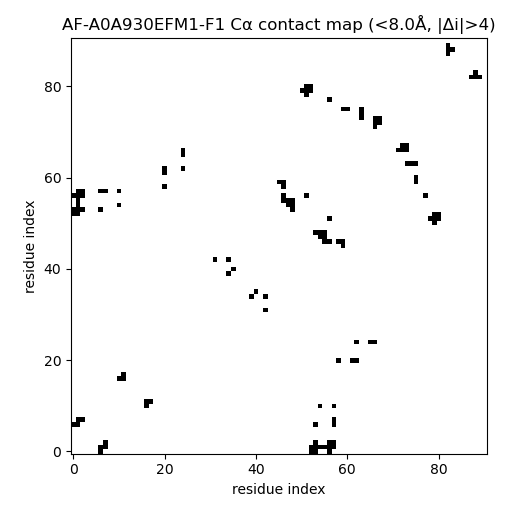== Feature glossary ===
The record interleaves many kinds of information about one protein. Here is each kind framed as the question it answers.

Q: What does the local fold look like, residue by residue?
A: A 3Di character summarizes, for each residue, the relative orientation of the Cα frame of its nearest spatial neighbor. Because it encodes fold topology rather than chemistry, 3Di alignments detect remote structural similarity that sequence alignment misses.

Q: Which residues are in helices, strands, or loops?
A: Secondary structure is the local, repeating backbone conformation. DSSP classifies it into eight states by reading the hydrogen-bond network: three helix types (H, G, I), two β types (E, B), two non-regular types (T, S), and unstructured coil (-).

Q: How big and how compact is the whole molecule?
A: Three whole-structure scalars: the radius of gyration (RMS distance of Cα from centroid, in Å), the count of Cα–Cα contacts (pairs closer than 8 Å and separated by more than four residues in sequence — i.e. tertiary, not local, contacts), and the bounding-box dimensions. Together they distinguish compact globular folds from extended fibres or disordered chains.

Q: How confident is the AlphaFold model at each residue?
A: For AlphaFold models, the B-factor field carries pLDDT — the model's own estimate of local accuracy on a 0–100 scale. Regions with pLDDT<50 should be treated as essentially unmodeled; they often correspond to intrinsically disordered segments.

Q: What family and function is it annotated with?
A: Functional annotations link the protein to curated databases. InterPro entries identify conserved domains and families by matching the sequence against member-database signatures (Pfam, PROSITE, CDD, …). Gene Ontology (GO) terms describe molecular function, biological process, and cellular component in a controlled vocabulary. CATH places the structure in a hie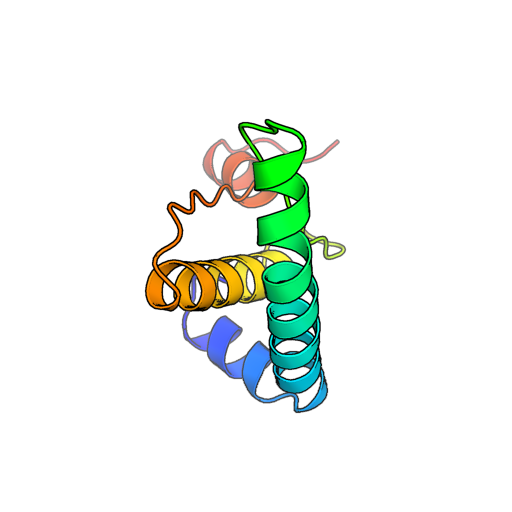rarchical fold classification (Class/Architecture/Topology/Homologous-superfamily). The organism is the source species.

Q: What known structures does this most resemble?
A: Nearest PDB neighbors are the top structural matches found by Foldseek when searching this structure against the entire Protein Data Bank. Each hit reports a TM-score (0 to 1; >0.5 almost always implies the same fold) and an E-value. These are *structural* homologs — they may share no detectable sequence similarity.

Q: Which residues are buried vs exposed?
A: Solvent-accessible surface area (SASA) is the area in Å² traced out by the centre of a 1.4 Å probe sphere (a water molecule) rolled over the protein's van der Waals surface (Shrake–Rupley / Lee–Richards construction). Buried residues have near-zero SASA; fully exposed residues can exceed 200 Å². The total SASA scales roughly with the number of surface residues.

Q: What are the backbone torsion angles?
A: φ (phi) and ψ (psi) are the two rotatable backbone dihedrals per residue: φ is the C(i-1)–N–Cα–C torsion, ψ is the N–Cα–C–N(i+1) torsion, both in degrees on (−180°, 180°]. α-helical residues cluster near (−60°, −45°); β-strand residues near (−120°, +130°). A Ramachandran plot is simply a scatter of (φ, ψ) for every residue.

Q: Are the domains correctly placed relative to each other?
A: Predicted aligned error is AlphaFold's pairwise confidence. Unlike pLDDT (per-residue), PAE is per-residue-pair and captures whether two parts of the structure are correctly placed relative to each other. Units are ångströms of expected positional error.

Q: What if only a Cα trace is available?
A: P-SEA three-state annotation labels each residue as helix, strand, or coil based purely on the geometry of the Cα trace. It serves as a fallback when the full backbone (and thus DSSP) is unavailable.

Q: What is the amino-acid chain?
A: This is the polypeptide sequence — one letter per residue, N-terminus first. Length ranges from a few dozen residues for small domains to over a thousand for large multi-domain proteins.

Q: What do the rendered images show?
A: The six renders are orthographic views along the three Cartesian axes in both directions. Representation (cartoon, sticks, or surface) and color scheme (sequence-rainbow or by-chain) vary across proteins so the training set covers all the common visualization conventions.

Q: What do the diagnostic plots show?
A: Plot images: a contact map (which residues are close in 3D, as an N×N binary image), a Ramachandran scatter (backbone torsion angles, revealing secondary-structure composition at a glance), and — for AlphaFold structures — a PAE heatmap (pairwise prediction confidence).

Q: How mobile is each atom in the crystal?
A: B-factor (Debye–Waller factor) reflects atomic displacement in the crystal lattice. It is an experimental observable (units Å²), not a prediction; low values mean the atom is pinned down, high values mean it moves or is heterogeneous across the crystal.

Q: Where is each backbone atom in 3D?
A: The mmCIF table is the protein's shape written out atom by atom. For each backbone N, Cα, C, and carbonyl O, it records an (x, y, z) coordinate triple in Å plus the residue type, chain letter, and residue number.